Protein AF-A0A0F9XHA4-F1 (afdb_monomer)

Structure (mmCIF, N/CA/C/O backbone):
data_AF-A0A0F9XHA4-F1
#
_entry.id   AF-A0A0F9XHA4-F1
#
loop_
_atom_site.group_PDB
_atom_site.id
_atom_site.type_symbol
_atom_site.label_atom_id
_atom_site.label_alt_id
_atom_site.label_comp_id
_atom_site.label_asym_id
_atom_site.label_entity_id
_atom_site.label_seq_id
_atom_site.pdbx_PDB_ins_code
_atom_site.Cartn_x
_atom_site.Cartn_y
_atom_site.Cartn_z
_atom_site.occupancy
_atom_site.B_iso_or_equiv
_atom_site.auth_seq_id
_atom_site.auth_comp_id
_atom_site.auth_asym_id
_atom_site.auth_atom_id
_atom_site.pdbx_PDB_model_num
ATOM 1 N N . MET A 1 1 ? 30.636 -26.467 8.912 1.00 43.53 1 MET A N 1
ATOM 2 C CA . MET A 1 1 ? 29.166 -26.334 8.930 1.00 43.53 1 MET A CA 1
ATOM 3 C C . MET A 1 1 ? 28.874 -24.905 9.352 1.00 43.53 1 MET A C 1
ATOM 5 O O . MET A 1 1 ? 29.185 -24.572 10.490 1.00 43.53 1 MET A O 1
ATOM 9 N N . SER A 1 2 ? 28.453 -24.036 8.429 1.00 49.38 2 SER A N 1
ATOM 10 C CA . SER A 1 2 ? 28.087 -22.658 8.774 1.00 49.38 2 SER A CA 1
ATOM 11 C C . SER A 1 2 ? 26.858 -22.701 9.675 1.00 49.38 2 SER A C 1
ATOM 13 O O . SER A 1 2 ? 25.923 -23.474 9.463 1.00 49.38 2 SER A O 1
ATOM 15 N N . ASN A 1 3 ? 26.915 -21.943 10.764 1.00 62.09 3 ASN A N 1
ATOM 16 C CA . ASN A 1 3 ? 25.855 -21.916 11.752 1.00 62.09 3 ASN A CA 1
ATOM 17 C C . ASN A 1 3 ? 24.689 -21.163 11.101 1.00 62.09 3 ASN A C 1
ATOM 19 O O . ASN A 1 3 ? 24.839 -19.983 10.807 1.00 62.09 3 ASN A O 1
ATOM 23 N N . LEU A 1 4 ? 23.559 -21.822 10.837 1.00 53.47 4 LEU A N 1
ATOM 24 C CA . LEU A 1 4 ? 22.403 -21.248 10.124 1.00 53.47 4 LEU A CA 1
ATOM 25 C C . LEU A 1 4 ? 21.995 -19.864 10.679 1.00 53.47 4 LEU A C 1
ATOM 27 O O . LEU A 1 4 ? 21.596 -18.965 9.948 1.00 53.47 4 LEU A O 1
ATOM 31 N N . ASN A 1 5 ? 22.187 -19.661 11.986 1.00 51.50 5 ASN A N 1
ATOM 32 C CA . ASN A 1 5 ? 21.973 -18.382 12.662 1.00 51.50 5 ASN A CA 1
ATOM 33 C C . ASN A 1 5 ? 22.919 -17.258 12.202 1.00 51.50 5 ASN A C 1
ATOM 35 O O . ASN A 1 5 ? 22.496 -16.110 12.136 1.00 51.50 5 ASN A O 1
ATOM 39 N N . GLN A 1 6 ? 24.177 -17.556 11.872 1.00 59.12 6 GLN A N 1
ATOM 40 C CA . GLN A 1 6 ? 25.116 -16.579 11.308 1.00 59.12 6 GLN A CA 1
ATOM 41 C C . GLN A 1 6 ? 24.722 -16.182 9.883 1.00 59.12 6 GLN A C 1
ATOM 43 O O . GLN A 1 6 ? 24.799 -15.005 9.551 1.00 59.12 6 GLN A O 1
ATOM 48 N N . GLU A 1 7 ? 24.229 -17.122 9.073 1.00 52.19 7 GLU A N 1
ATOM 49 C CA . GLU A 1 7 ? 23.717 -16.816 7.729 1.00 52.19 7 GLU A CA 1
ATOM 50 C C . GLU A 1 7 ? 22.455 -15.948 7.788 1.00 52.19 7 GLU A C 1
ATOM 52 O O . GLU A 1 7 ? 22.342 -14.983 7.039 1.00 52.19 7 GLU A O 1
ATOM 57 N N . VAL A 1 8 ? 21.544 -16.213 8.732 1.00 59.28 8 VAL A N 1
ATOM 58 C CA . VAL A 1 8 ? 20.351 -15.378 8.958 1.00 59.28 8 VAL A CA 1
ATOM 59 C C . VAL A 1 8 ? 20.725 -13.962 9.409 1.00 59.28 8 VAL A C 1
ATOM 61 O O . VAL A 1 8 ? 20.122 -12.992 8.950 1.00 59.28 8 VAL A O 1
ATOM 64 N N . ILE A 1 9 ? 21.721 -13.821 10.289 1.00 66.62 9 ILE A N 1
ATOM 65 C CA . ILE A 1 9 ? 22.204 -12.514 10.757 1.00 66.62 9 ILE A CA 1
ATOM 66 C C . ILE A 1 9 ? 22.862 -11.734 9.613 1.00 66.62 9 ILE A C 1
ATOM 68 O O . ILE A 1 9 ? 22.574 -10.549 9.442 1.00 66.62 9 ILE A O 1
ATOM 72 N N . GLU A 1 10 ? 23.701 -12.390 8.811 1.00 68.81 10 GLU A N 1
ATOM 73 C CA . GLU A 1 10 ? 24.381 -11.756 7.680 1.00 68.81 10 GLU A CA 1
ATOM 74 C C . GLU A 1 10 ? 23.381 -11.360 6.586 1.00 68.81 10 GLU A C 1
ATOM 76 O O . GLU A 1 10 ? 23.431 -10.244 6.069 1.00 68.81 10 GLU A O 1
ATOM 81 N N . TYR A 1 11 ? 22.400 -12.221 6.306 1.00 49.50 11 TYR A N 1
ATOM 82 C CA . TYR A 1 11 ? 21.323 -11.929 5.365 1.00 49.50 11 TYR A CA 1
ATOM 83 C C . TYR A 1 11 ? 20.469 -10.746 5.827 1.00 49.50 11 TYR A C 1
ATOM 85 O O . TYR A 1 11 ? 20.180 -9.845 5.044 1.00 49.50 11 TYR A O 1
ATOM 93 N N . LYS A 1 12 ? 20.112 -10.694 7.115 1.00 52.16 12 LYS A N 1
ATOM 94 C CA . LYS A 1 12 ? 19.376 -9.565 7.696 1.00 52.16 12 LYS A CA 1
ATOM 95 C C . LYS A 1 12 ? 20.170 -8.262 7.603 1.00 52.16 12 LYS A C 1
ATOM 97 O O . LYS A 1 12 ? 19.611 -7.237 7.240 1.00 52.16 12 LYS A O 1
ATOM 102 N N . LYS A 1 13 ? 21.476 -8.303 7.864 1.00 65.94 13 LYS A N 1
ATOM 103 C CA . LYS A 1 13 ? 22.361 -7.138 7.757 1.00 65.94 13 LYS A CA 1
ATOM 104 C C . LYS A 1 13 ? 22.463 -6.624 6.319 1.00 65.94 13 LYS A C 1
ATOM 106 O O . LYS A 1 13 ? 22.412 -5.416 6.106 1.00 65.94 1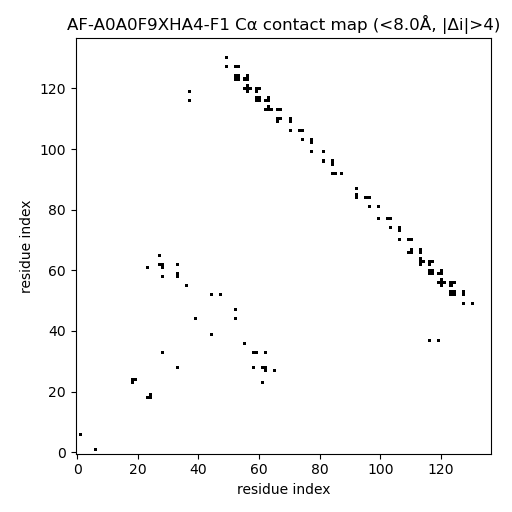3 LYS A O 1
ATOM 111 N N . GLN A 1 14 ? 22.577 -7.521 5.341 1.00 56.72 14 GLN A N 1
ATOM 112 C CA . GLN A 1 14 ? 22.573 -7.154 3.922 1.00 56.72 14 GLN A CA 1
ATOM 113 C C . GLN A 1 14 ? 21.213 -6.604 3.487 1.00 56.72 14 GLN A C 1
ATOM 115 O O . GLN A 1 14 ? 21.161 -5.600 2.783 1.00 56.72 14 GLN A O 1
ATOM 120 N N . LEU A 1 15 ? 20.118 -7.196 3.968 1.00 46.50 15 LEU A N 1
ATOM 121 C CA . LEU A 1 15 ? 18.767 -6.699 3.736 1.00 46.50 15 LEU A CA 1
ATOM 122 C C . LEU A 1 15 ? 18.584 -5.291 4.318 1.00 46.50 15 LEU A C 1
ATOM 124 O O . LEU A 1 15 ? 18.098 -4.418 3.615 1.00 46.50 15 LEU A O 1
ATOM 128 N N . ASP A 1 16 ? 19.027 -5.039 5.550 1.00 51.16 16 ASP A N 1
ATOM 129 C CA . ASP A 1 16 ? 18.951 -3.723 6.197 1.00 51.16 16 ASP A CA 1
ATOM 130 C C . ASP A 1 16 ? 19.823 -2.680 5.470 1.00 51.16 16 ASP A C 1
ATOM 132 O O . ASP A 1 16 ? 19.424 -1.523 5.306 1.00 51.16 16 ASP A O 1
ATOM 136 N N . GLN A 1 17 ? 20.993 -3.084 4.966 1.00 60.56 17 GLN A N 1
ATOM 137 C CA . GLN A 1 17 ? 21.844 -2.238 4.124 1.00 60.56 17 GLN A CA 1
ATOM 138 C C . GLN A 1 17 ? 21.198 -1.936 2.772 1.00 60.56 17 GLN A C 1
ATOM 140 O O . GLN A 1 17 ? 21.263 -0.796 2.319 1.00 60.56 17 GLN A O 1
ATOM 145 N N . TRP A 1 18 ? 20.536 -2.909 2.144 1.00 49.66 18 TRP A N 1
ATOM 146 C CA . TRP A 1 18 ? 19.775 -2.690 0.915 1.00 49.66 18 TRP A CA 1
ATOM 147 C C . TRP A 1 18 ? 18.552 -1.821 1.159 1.00 49.66 18 TRP A C 1
ATOM 149 O O . TRP A 1 18 ? 18.311 -0.904 0.389 1.00 49.66 18 TRP A O 1
ATOM 159 N N . ILE A 1 19 ? 17.829 -2.030 2.255 1.00 46.78 19 ILE A N 1
ATOM 160 C CA . ILE A 1 19 ? 16.724 -1.174 2.689 1.00 46.78 19 ILE A CA 1
ATOM 161 C C . ILE A 1 19 ? 17.221 0.269 2.855 1.00 46.78 19 ILE A C 1
ATOM 163 O O . ILE A 1 19 ? 16.596 1.204 2.365 1.00 46.78 19 ILE A O 1
ATOM 167 N N . THR A 1 20 ? 18.384 0.463 3.471 1.00 49.34 20 THR A N 1
ATOM 168 C CA . THR A 1 20 ? 18.978 1.794 3.651 1.00 49.34 20 THR A CA 1
ATOM 169 C C . THR A 1 20 ? 19.442 2.404 2.320 1.00 49.34 20 THR A C 1
ATOM 171 O O . THR A 1 20 ? 19.156 3.567 2.048 1.00 49.34 20 THR A O 1
ATOM 174 N N . ALA A 1 21 ? 20.103 1.624 1.460 1.00 48.81 21 ALA A N 1
ATOM 175 C CA . ALA A 1 21 ? 20.599 2.068 0.154 1.00 48.81 21 ALA A CA 1
ATOM 176 C C . ALA A 1 21 ? 19.477 2.350 -0.864 1.00 48.81 21 ALA A C 1
ATOM 178 O O . ALA A 1 21 ? 19.626 3.220 -1.716 1.00 48.81 21 ALA A O 1
ATOM 179 N N . LEU A 1 22 ? 18.349 1.643 -0.758 1.00 47.28 22 LEU A N 1
ATOM 180 C CA . LEU A 1 22 ? 17.137 1.833 -1.564 1.00 47.28 22 LEU A CA 1
ATOM 181 C C . LEU A 1 22 ? 16.205 2.921 -0.994 1.00 47.28 22 LEU A C 1
ATOM 183 O O . LEU A 1 22 ? 15.107 3.113 -1.514 1.00 47.28 22 LEU A O 1
ATOM 187 N N . GLY A 1 23 ? 16.590 3.602 0.093 1.00 42.72 23 GLY A N 1
ATOM 188 C CA . GLY A 1 23 ? 15.766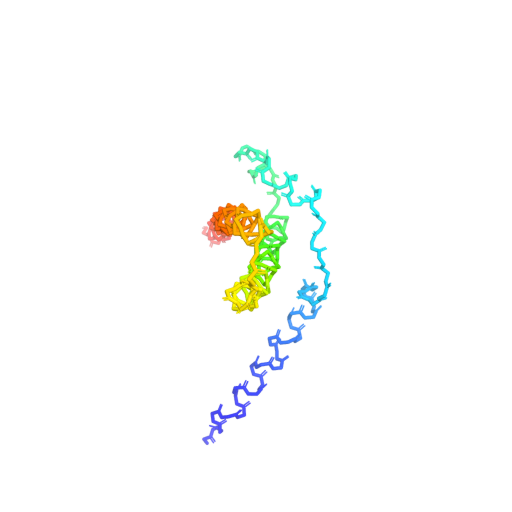 4.638 0.729 1.00 42.72 23 GLY A CA 1
ATOM 189 C C . GLY A 1 23 ? 14.476 4.110 1.375 1.00 42.72 23 GLY A C 1
ATOM 190 O O . GLY A 1 23 ? 13.549 4.875 1.616 1.00 42.72 23 GLY A O 1
ATOM 191 N N . LEU A 1 24 ? 14.403 2.808 1.671 1.00 49.41 24 LEU A N 1
ATOM 192 C CA . LEU A 1 24 ? 13.237 2.124 2.249 1.00 49.41 24 LEU A CA 1
ATOM 193 C C . LEU A 1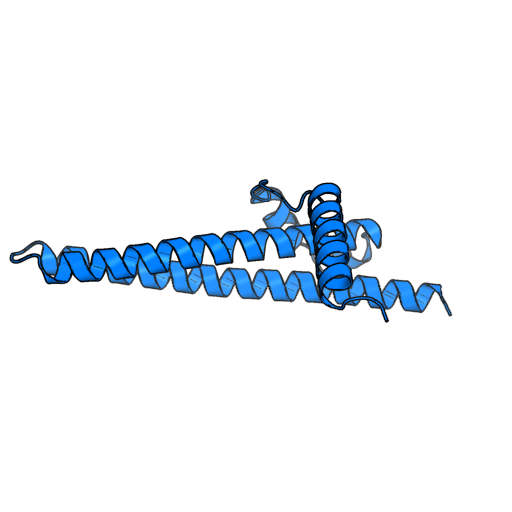 24 ? 13.015 2.426 3.747 1.00 49.41 24 LEU A C 1
ATOM 195 O O . LEU A 1 24 ? 12.083 1.880 4.336 1.00 49.41 24 LEU A O 1
ATOM 199 N N . LEU A 1 25 ? 13.821 3.285 4.384 1.00 47.53 25 LEU A N 1
ATOM 200 C CA . LEU A 1 25 ? 13.652 3.667 5.791 1.00 47.53 25 LEU A CA 1
ATOM 201 C C . LEU A 1 25 ? 13.239 5.141 5.945 1.00 47.53 25 LEU A C 1
ATOM 203 O O . LEU A 1 25 ? 13.969 6.059 5.594 1.00 47.53 25 LEU A O 1
ATOM 207 N N . GLN A 1 26 ? 12.069 5.320 6.569 1.00 50.41 26 GLN A N 1
ATOM 208 C CA . GLN A 1 26 ? 11.481 6.541 7.149 1.00 50.41 26 GLN A CA 1
ATOM 209 C C . GLN A 1 26 ? 10.799 7.573 6.246 1.00 50.41 26 GLN A C 1
ATOM 211 O O . GLN A 1 26 ? 10.052 8.395 6.780 1.00 50.41 26 GLN A O 1
ATOM 216 N N . HIS A 1 27 ? 10.971 7.554 4.926 1.00 54.69 27 HIS A N 1
ATOM 217 C CA . HIS A 1 27 ? 10.296 8.548 4.091 1.00 54.69 27 HIS A CA 1
ATOM 218 C C . HIS A 1 27 ? 8.879 8.091 3.734 1.00 54.69 27 HIS A C 1
ATOM 220 O O . HIS A 1 27 ? 8.696 7.075 3.068 1.00 54.69 27 HIS A O 1
ATOM 226 N N . GLN A 1 28 ? 7.863 8.834 4.186 1.00 62.09 28 GLN A N 1
ATOM 227 C CA . GLN A 1 28 ? 6.530 8.753 3.594 1.00 62.09 28 GLN A CA 1
ATOM 228 C C . GLN A 1 28 ? 6.693 9.075 2.101 1.00 62.09 28 GLN A C 1
ATOM 230 O O . GLN A 1 28 ? 7.113 10.193 1.793 1.00 62.09 28 GLN A O 1
ATOM 235 N N . PRO A 1 29 ? 6.380 8.150 1.176 1.00 64.25 29 PRO A N 1
ATOM 236 C CA . PRO A 1 29 ? 6.462 8.460 -0.244 1.00 64.25 29 PRO A CA 1
ATOM 237 C C . PRO A 1 29 ? 5.523 9.625 -0.550 1.00 64.25 29 PRO A C 1
ATOM 239 O O . PRO A 1 29 ? 4.402 9.673 -0.026 1.00 64.25 29 PRO A O 1
ATOM 242 N N . SER A 1 30 ? 5.976 10.581 -1.361 1.00 74.06 30 SER A N 1
ATOM 243 C CA . SER A 1 30 ? 5.165 11.747 -1.700 1.00 74.06 30 SER A CA 1
ATOM 244 C C . SER A 1 30 ? 3.873 11.293 -2.377 1.00 74.06 30 SER A C 1
ATOM 246 O O . SER A 1 30 ? 3.898 10.623 -3.411 1.00 74.06 30 SER A O 1
ATOM 248 N N . ASN A 1 31 ? 2.722 11.685 -1.818 1.00 72.75 31 ASN A N 1
ATOM 249 C CA . ASN A 1 31 ? 1.412 11.348 -2.389 1.00 72.75 31 ASN A CA 1
ATOM 250 C C . ASN A 1 31 ? 1.311 11.783 -3.864 1.00 72.75 31 ASN A C 1
ATOM 252 O O . ASN A 1 31 ? 0.701 11.089 -4.673 1.00 72.75 31 ASN A O 1
ATOM 256 N N . ILE A 1 32 ? 1.940 12.909 -4.219 1.00 80.19 32 ILE A N 1
ATOM 257 C CA . ILE A 1 32 ? 1.924 13.473 -5.577 1.00 80.19 32 ILE A CA 1
ATOM 258 C C . ILE A 1 32 ? 2.666 12.559 -6.560 1.00 80.19 32 ILE A C 1
ATOM 260 O O . ILE A 1 32 ? 2.204 12.343 -7.683 1.00 80.19 32 ILE A O 1
ATOM 264 N N . GLU A 1 33 ? 3.801 12.000 -6.147 1.00 80.38 33 GLU A N 1
ATOM 265 C CA . GLU A 1 33 ? 4.610 11.112 -6.986 1.00 80.38 33 GLU A CA 1
ATOM 266 C C . GLU A 1 33 ? 3.882 9.786 -7.223 1.00 80.38 33 GLU A C 1
ATOM 268 O O . GLU A 1 33 ? 3.745 9.345 -8.365 1.00 80.38 33 GLU A O 1
ATOM 273 N N . VAL A 1 34 ? 3.293 9.214 -6.170 1.00 83.62 34 VAL A N 1
ATOM 274 C CA . VAL A 1 34 ? 2.500 7.980 -6.265 1.00 83.62 34 VAL A CA 1
ATOM 275 C C . VAL A 1 34 ? 1.269 8.168 -7.152 1.00 83.62 34 VAL A C 1
ATOM 277 O O . VAL A 1 34 ? 0.994 7.335 -8.018 1.00 83.62 34 VAL A O 1
ATOM 280 N N . GLU A 1 35 ? 0.544 9.278 -7.000 1.00 82.25 35 GLU A N 1
ATOM 281 C CA . GLU A 1 35 ? -0.582 9.599 -7.878 1.00 82.25 35 GLU A CA 1
ATOM 282 C C . GLU A 1 35 ? -0.162 9.742 -9.339 1.00 82.25 35 GLU A C 1
ATOM 284 O O . GLU A 1 35 ? -0.894 9.316 -10.235 1.00 82.25 35 GLU A O 1
ATOM 289 N N . THR A 1 36 ? 1.006 10.335 -9.583 1.00 87.56 36 THR A N 1
ATOM 290 C CA . THR A 1 36 ? 1.550 10.490 -10.933 1.00 87.56 36 THR A CA 1
ATOM 291 C C . THR A 1 36 ? 1.799 9.125 -11.563 1.00 87.56 36 THR A C 1
ATOM 293 O O . THR A 1 36 ? 1.394 8.911 -12.704 1.00 87.56 36 THR A O 1
ATOM 296 N N . ILE A 1 37 ? 2.380 8.183 -10.813 1.00 85.69 37 ILE A N 1
ATOM 297 C CA . ILE A 1 37 ? 2.643 6.817 -11.284 1.00 85.69 37 ILE A CA 1
ATOM 298 C C . ILE A 1 37 ? 1.334 6.063 -11.563 1.00 85.69 37 ILE A C 1
ATOM 300 O O . ILE A 1 37 ? 1.188 5.445 -12.616 1.00 85.69 37 ILE A O 1
ATOM 304 N N . ILE A 1 38 ? 0.352 6.140 -10.659 1.00 85.56 38 ILE A N 1
ATOM 305 C CA . ILE A 1 38 ? -0.942 5.445 -10.806 1.00 85.56 38 ILE A CA 1
ATOM 306 C C . ILE A 1 38 ? -1.724 5.944 -12.031 1.00 85.56 38 ILE A C 1
ATOM 308 O O . ILE A 1 38 ? -2.478 5.179 -12.634 1.00 85.56 38 ILE A O 1
ATOM 312 N N . LYS A 1 39 ? -1.553 7.216 -12.411 1.00 88.88 39 LYS A N 1
ATOM 313 C CA . LYS A 1 39 ? -2.220 7.829 -13.572 1.00 88.88 39 LYS A CA 1
ATOM 314 C C . LYS A 1 39 ? -1.536 7.515 -14.907 1.00 88.88 39 LYS A C 1
ATOM 316 O O . LYS A 1 39 ? -2.045 7.931 -15.949 1.00 88.88 39 LYS A O 1
ATOM 321 N N . LEU A 1 40 ? -0.405 6.806 -14.916 1.00 88.44 40 LEU A N 1
ATOM 322 C CA . LEU A 1 40 ? 0.283 6.472 -16.161 1.00 88.44 40 LEU A CA 1
ATOM 323 C C . LEU A 1 40 ? -0.542 5.513 -17.011 1.00 88.44 40 LEU A C 1
ATOM 325 O O . LEU A 1 40 ? -1.022 4.478 -16.548 1.00 88.44 40 LEU A O 1
ATOM 329 N N . THR A 1 41 ? -0.645 5.833 -18.299 1.00 87.38 41 THR A N 1
ATOM 330 C CA . THR A 1 41 ? -1.216 4.914 -19.279 1.00 87.38 41 THR A CA 1
ATOM 331 C C . THR A 1 41 ? -0.217 3.819 -19.636 1.00 87.38 41 THR A C 1
ATOM 333 O O . THR A 1 41 ? 0.990 3.919 -19.392 1.00 87.38 41 THR A O 1
ATOM 336 N N . ARG A 1 42 ? -0.714 2.762 -20.281 1.00 83.69 42 ARG A N 1
ATOM 337 C CA . ARG A 1 42 ? 0.133 1.673 -20.770 1.00 83.69 42 ARG A CA 1
ATOM 338 C C . ARG A 1 42 ? 1.171 2.164 -21.781 1.00 83.69 42 ARG A C 1
ATOM 340 O O . ARG A 1 42 ? 2.293 1.664 -21.762 1.00 83.69 42 ARG A O 1
ATOM 347 N N . GLU A 1 43 ? 0.826 3.121 -22.644 1.00 85.81 43 GLU A N 1
ATOM 348 C CA . GLU A 1 43 ? 1.774 3.720 -23.593 1.00 85.81 43 GLU A CA 1
ATOM 349 C C . GLU A 1 43 ? 2.891 4.455 -22.849 1.00 85.81 43 GLU A C 1
ATOM 351 O O . GLU A 1 43 ? 4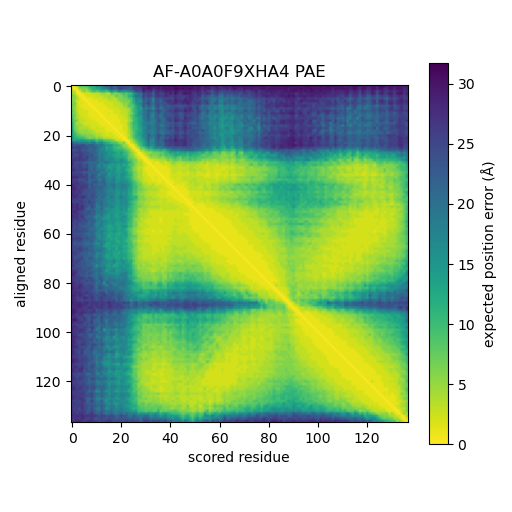.067 4.212 -23.110 1.00 85.81 43 GLU A O 1
ATOM 356 N N . LYS A 1 44 ? 2.540 5.262 -21.840 1.00 87.44 44 LYS A N 1
ATOM 357 C CA . LYS A 1 44 ? 3.524 5.997 -21.036 1.00 87.44 44 LYS A CA 1
ATOM 358 C C . LYS A 1 44 ? 4.449 5.077 -20.244 1.00 87.44 44 LYS A C 1
ATOM 360 O O . LYS A 1 44 ? 5.645 5.340 -20.161 1.00 87.44 44 LYS A O 1
ATOM 365 N N . LEU A 1 45 ? 3.934 3.964 -19.722 1.00 85.44 45 LEU A N 1
ATOM 366 C CA . LEU A 1 45 ? 4.762 2.932 -19.089 1.00 85.44 45 LEU A CA 1
ATOM 367 C C . LEU A 1 45 ? 5.715 2.258 -20.089 1.00 85.44 45 LEU A C 1
ATOM 369 O O . LEU A 1 45 ? 6.810 1.846 -19.715 1.00 85.44 45 LEU A O 1
ATOM 373 N N . ARG A 1 46 ? 5.336 2.149 -21.369 1.00 83.12 46 ARG A N 1
ATOM 374 C CA . ARG A 1 46 ? 6.224 1.602 -22.404 1.00 83.12 46 ARG A CA 1
ATOM 375 C C . ARG A 1 46 ? 7.372 2.548 -22.757 1.00 83.12 46 ARG A C 1
ATOM 377 O O . ARG A 1 46 ? 8.468 2.064 -23.015 1.00 83.12 46 ARG A O 1
ATOM 384 N N . GLU A 1 47 ? 7.144 3.855 -22.718 1.00 88.19 47 GLU A N 1
ATOM 385 C CA . GLU A 1 47 ? 8.165 4.876 -22.997 1.00 88.19 47 GLU A CA 1
ATOM 386 C C . GLU A 1 47 ? 9.243 4.980 -21.900 1.00 88.19 47 GLU A C 1
ATOM 388 O O . GLU A 1 47 ? 10.353 5.433 -22.171 1.00 88.19 47 GLU A O 1
ATOM 393 N N . ARG A 1 48 ? 8.947 4.550 -20.667 1.00 87.25 48 ARG A N 1
ATOM 394 C CA . ARG A 1 48 ? 9.892 4.599 -19.538 1.00 87.25 48 ARG A CA 1
ATOM 395 C C . ARG A 1 48 ? 11.020 3.583 -19.668 1.00 87.25 48 ARG A C 1
ATOM 397 O O . ARG A 1 48 ? 10.820 2.484 -20.186 1.00 87.25 48 ARG A O 1
ATOM 404 N N . SER A 1 49 ? 12.201 3.922 -19.157 1.00 85.88 49 SER A N 1
ATOM 405 C CA . SER A 1 49 ? 13.342 3.002 -19.079 1.00 85.88 49 SER A CA 1
ATOM 406 C C . SER A 1 49 ? 13.124 1.911 -18.020 1.00 85.88 49 SER A C 1
ATOM 408 O O . SER A 1 49 ? 12.304 2.057 -17.114 1.00 85.88 49 SER A O 1
ATOM 410 N N . SER A 1 50 ? 13.867 0.801 -18.103 1.00 78.81 50 SER A N 1
ATOM 411 C CA . SER A 1 50 ? 13.778 -0.280 -17.104 1.00 78.81 50 SER A CA 1
ATOM 412 C C . SER A 1 50 ? 14.149 0.191 -15.692 1.00 78.81 50 SER A C 1
ATOM 414 O O . SER A 1 50 ? 13.560 -0.280 -14.719 1.00 78.81 50 SER A O 1
ATOM 416 N N . THR A 1 51 ? 15.080 1.144 -15.582 1.00 80.69 51 THR A N 1
ATOM 417 C CA . THR A 1 51 ? 15.455 1.772 -14.307 1.00 80.69 51 THR A CA 1
ATOM 418 C C . THR A 1 51 ? 14.288 2.572 -13.739 1.00 80.69 51 THR A C 1
ATOM 420 O O . THR A 1 51 ? 13.888 2.320 -12.609 1.00 80.69 51 THR A O 1
ATOM 423 N N . GLN A 1 52 ? 13.663 3.430 -14.554 1.00 83.06 52 GLN A N 1
ATOM 424 C CA . GLN A 1 52 ? 12.505 4.231 -14.135 1.00 83.06 52 GLN A CA 1
ATOM 425 C C . GLN A 1 52 ? 11.336 3.350 -13.686 1.00 83.06 52 GLN A C 1
ATOM 427 O O . G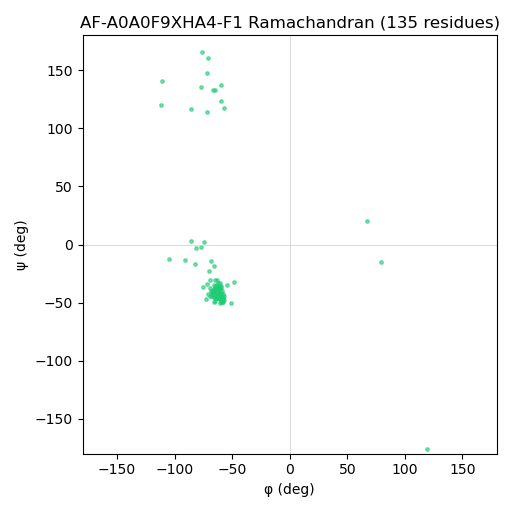LN A 1 52 ? 10.757 3.572 -12.632 1.00 83.06 52 GLN A O 1
ATOM 432 N N . LEU A 1 53 ? 11.028 2.293 -14.444 1.00 81.38 53 LEU A N 1
ATOM 433 C CA . LEU A 1 53 ? 9.987 1.335 -14.064 1.00 81.38 53 LEU A CA 1
ATOM 434 C C . LEU A 1 53 ? 10.312 0.612 -12.744 1.00 81.38 53 LEU A C 1
ATOM 436 O O . LEU A 1 53 ? 9.409 0.279 -11.980 1.00 81.38 53 LEU A O 1
ATOM 440 N N . SER A 1 54 ? 11.591 0.360 -12.459 1.00 77.31 54 SER A N 1
ATOM 441 C CA . SER A 1 54 ? 12.006 -0.250 -11.190 1.00 77.31 54 SER A CA 1
ATOM 442 C C . SER A 1 54 ? 11.844 0.721 -10.020 1.00 77.31 54 SER A C 1
ATOM 444 O O . SER A 1 54 ? 11.322 0.327 -8.979 1.00 77.31 54 SER A O 1
ATOM 446 N N . GLU A 1 55 ? 12.228 1.985 -10.201 1.00 82.88 55 GLU A N 1
ATOM 447 C CA . GLU A 1 55 ? 12.025 3.058 -9.219 1.00 82.88 55 GLU A CA 1
ATOM 448 C C . GLU A 1 55 ? 10.533 3.259 -8.917 1.00 82.88 55 GLU A C 1
ATOM 450 O O . GLU A 1 55 ? 10.138 3.280 -7.750 1.00 82.88 55 GLU A O 1
ATOM 455 N N . ASP A 1 56 ? 9.685 3.288 -9.951 1.00 83.94 56 ASP A N 1
ATOM 456 C CA . ASP A 1 56 ? 8.229 3.372 -9.802 1.00 83.94 56 ASP A CA 1
ATOM 457 C C . ASP A 1 56 ? 7.672 2.205 -8.976 1.00 83.94 56 ASP A C 1
ATOM 459 O O . ASP A 1 56 ? 6.860 2.394 -8.069 1.00 83.94 56 ASP A O 1
ATOM 463 N N . ALA A 1 57 ? 8.104 0.977 -9.282 1.00 80.81 57 ALA A N 1
ATOM 464 C CA . ALA A 1 57 ? 7.646 -0.218 -8.581 1.00 80.81 57 ALA A CA 1
ATOM 465 C C . ALA A 1 57 ? 8.064 -0.210 -7.102 1.00 80.81 57 ALA A C 1
ATOM 467 O O . ALA A 1 57 ? 7.260 -0.575 -6.241 1.00 80.81 57 ALA A O 1
ATOM 468 N N . ILE A 1 58 ? 9.291 0.231 -6.804 1.00 83.62 58 ILE A N 1
ATOM 469 C CA . ILE A 1 58 ? 9.790 0.389 -5.431 1.00 83.62 58 ILE A CA 1
ATOM 470 C C . ILE A 1 58 ? 8.958 1.433 -4.683 1.00 83.62 58 ILE A C 1
ATOM 472 O O . ILE A 1 58 ? 8.513 1.166 -3.567 1.00 83.62 58 ILE A O 1
ATOM 476 N N . MET A 1 59 ? 8.684 2.579 -5.309 1.00 84.00 59 MET A N 1
ATOM 477 C CA . MET A 1 59 ? 7.902 3.656 -4.703 1.00 84.00 59 MET A CA 1
ATOM 478 C C . MET A 1 59 ? 6.463 3.221 -4.393 1.00 84.00 59 MET A C 1
ATOM 480 O O . MET A 1 59 ? 5.954 3.472 -3.298 1.00 84.00 59 MET A O 1
ATOM 484 N N . LEU A 1 60 ? 5.809 2.506 -5.316 1.00 82.81 60 LEU A N 1
ATOM 485 C CA . LEU A 1 60 ? 4.472 1.952 -5.079 1.00 82.81 60 LEU A CA 1
ATOM 486 C C . LEU A 1 60 ? 4.476 0.915 -3.947 1.00 82.81 60 LEU A C 1
ATOM 488 O O . LEU A 1 60 ? 3.563 0.915 -3.121 1.00 82.81 60 LEU A O 1
ATOM 492 N N . ALA A 1 61 ? 5.499 0.058 -3.873 1.00 83.12 61 ALA A N 1
ATOM 493 C CA . ALA A 1 61 ? 5.633 -0.933 -2.806 1.00 83.12 61 ALA A CA 1
ATOM 494 C C . ALA A 1 61 ? 5.851 -0.276 -1.431 1.00 83.12 61 ALA A C 1
ATOM 496 O O . ALA A 1 61 ? 5.201 -0.652 -0.455 1.00 83.12 61 ALA A O 1
ATOM 497 N N . GLN A 1 62 ? 6.706 0.747 -1.364 1.00 83.44 62 GLN A N 1
ATOM 498 C CA . GLN A 1 62 ? 6.914 1.568 -0.168 1.00 83.44 62 GLN A CA 1
ATOM 499 C C . GLN A 1 62 ? 5.619 2.216 0.308 1.00 83.44 62 GLN A C 1
ATOM 501 O O . GLN A 1 62 ? 5.286 2.172 1.494 1.00 83.44 62 GLN A O 1
ATOM 506 N N . TYR A 1 63 ? 4.866 2.798 -0.623 1.00 83.38 63 TYR A N 1
ATOM 507 C CA . TYR A 1 63 ? 3.630 3.488 -0.293 1.00 83.38 63 TYR A CA 1
ATOM 508 C C . TYR A 1 63 ? 2.543 2.526 0.176 1.00 83.38 63 TYR A C 1
ATOM 510 O O . TYR A 1 63 ? 1.840 2.806 1.148 1.00 83.38 63 TYR A O 1
ATOM 518 N N . ALA A 1 64 ? 2.438 1.360 -0.463 1.00 83.00 64 ALA A N 1
ATOM 519 C CA . ALA A 1 64 ? 1.535 0.314 -0.018 1.00 83.00 64 ALA A CA 1
ATOM 520 C C . ALA A 1 64 ? 1.861 -0.148 1.411 1.00 83.00 64 ALA A C 1
ATOM 522 O O . ALA A 1 64 ? 0.966 -0.189 2.258 1.00 83.00 64 ALA A O 1
ATOM 523 N N . LEU A 1 65 ? 3.141 -0.401 1.707 1.00 85.56 65 LEU A N 1
ATOM 524 C CA . LEU A 1 65 ? 3.591 -0.790 3.044 1.00 85.56 65 LEU A CA 1
ATOM 525 C C . LEU A 1 65 ? 3.267 0.288 4.091 1.00 85.56 65 LEU A C 1
ATOM 527 O O . LEU A 1 65 ? 2.745 -0.024 5.163 1.00 85.56 65 LEU A O 1
ATOM 531 N N . PHE A 1 66 ? 3.509 1.561 3.763 1.00 83.38 66 PHE A N 1
ATOM 532 C CA . PHE A 1 66 ? 3.162 2.693 4.622 1.00 83.38 66 PHE A CA 1
ATOM 533 C C . PHE A 1 66 ? 1.657 2.743 4.925 1.00 83.38 66 PHE A C 1
ATOM 535 O O . PHE A 1 66 ? 1.256 2.818 6.091 1.00 83.38 66 PHE A O 1
ATOM 542 N N . LEU A 1 67 ? 0.807 2.653 3.896 1.00 79.88 67 LEU A N 1
ATOM 543 C CA . LEU A 1 67 ? -0.645 2.647 4.079 1.00 79.88 67 LEU A CA 1
ATOM 544 C C . LEU A 1 67 ? -1.113 1.440 4.896 1.00 79.88 67 LEU A C 1
ATOM 546 O O . LEU A 1 67 ? -2.005 1.581 5.735 1.00 79.88 67 LEU A O 1
ATOM 550 N N . GLN A 1 68 ? -0.510 0.266 4.698 1.00 83.56 68 GLN A N 1
ATOM 551 C CA . GLN A 1 68 ? -0.822 -0.932 5.470 1.00 83.56 68 GLN A CA 1
ATOM 552 C C . GLN A 1 68 ? -0.468 -0.750 6.952 1.00 83.56 68 GLN A C 1
ATOM 554 O O . GLN A 1 68 ? -1.286 -1.067 7.820 1.00 83.56 68 GLN A O 1
ATOM 559 N N . GLN A 1 69 ? 0.704 -0.185 7.253 1.00 82.94 69 GLN A N 1
ATOM 560 C CA . GLN A 1 69 ? 1.103 0.132 8.623 1.00 82.94 69 GLN A CA 1
ATOM 561 C C . GLN A 1 69 ? 0.112 1.105 9.276 1.00 82.94 69 GLN A C 1
ATOM 563 O O . GLN A 1 69 ? -0.399 0.821 10.360 1.00 82.94 69 GLN A O 1
ATOM 568 N N . LYS A 1 70 ? -0.234 2.207 8.597 1.00 76.75 70 LYS A N 1
ATOM 569 C CA . LYS A 1 70 ? -1.206 3.185 9.115 1.00 76.75 70 LYS A CA 1
ATOM 570 C C . LYS A 1 70 ? -2.598 2.598 9.297 1.00 76.75 70 LYS A C 1
ATOM 572 O O . LYS A 1 70 ? -3.236 2.836 10.318 1.00 76.75 70 LYS A O 1
ATOM 577 N N . THR A 1 71 ? -3.034 1.748 8.376 1.00 76.00 71 THR A N 1
ATOM 578 C CA . THR A 1 71 ? -4.287 0.993 8.502 1.00 76.00 71 THR A CA 1
ATOM 579 C C . THR A 1 71 ? -4.275 0.125 9.763 1.00 76.00 71 THR A C 1
ATOM 581 O O . THR A 1 71 ? -5.252 0.117 10.511 1.00 76.00 71 THR A O 1
ATOM 584 N N . ASN A 1 72 ? -3.175 -0.578 10.042 1.00 77.12 72 ASN A N 1
ATOM 585 C CA . ASN A 1 72 ? -3.050 -1.431 11.226 1.00 77.12 72 ASN A CA 1
ATOM 586 C C . ASN A 1 72 ? -3.038 -0.622 12.534 1.00 77.12 72 ASN A C 1
ATOM 588 O O . ASN A 1 72 ? -3.707 -1.009 13.498 1.00 77.12 72 ASN A O 1
ATOM 592 N N . GLU A 1 73 ? -2.336 0.515 12.559 1.00 73.44 73 GLU A N 1
ATOM 593 C CA . GLU A 1 73 ? -2.348 1.461 13.685 1.00 73.44 73 GLU A CA 1
ATOM 594 C C . GLU A 1 73 ? -3.780 1.957 13.957 1.00 73.44 73 GLU A C 1
ATOM 596 O O . GLU A 1 73 ? -4.274 1.854 15.083 1.00 73.44 73 GLU A O 1
ATOM 601 N N . CYS A 1 74 ? -4.502 2.394 12.918 1.00 73.31 74 CYS A N 1
ATOM 602 C CA . CYS A 1 74 ? -5.880 2.867 13.044 1.00 73.31 74 CYS A CA 1
ATOM 603 C C . CYS A 1 74 ? -6.855 1.765 13.485 1.00 73.31 74 CYS A C 1
ATOM 605 O O . CYS A 1 74 ? -7.698 2.015 14.344 1.00 73.31 74 CYS A O 1
ATOM 607 N N . LYS A 1 75 ? -6.739 0.536 12.960 1.00 77.31 75 LYS A N 1
ATOM 608 C CA . LYS A 1 75 ? -7.563 -0.606 13.407 1.00 77.31 75 LYS A CA 1
ATOM 609 C C . LYS A 1 75 ? -7.348 -0.911 14.885 1.00 77.31 75 LYS A C 1
ATOM 611 O O . LYS A 1 75 ? -8.308 -1.155 15.613 1.00 77.31 75 LYS A O 1
ATOM 616 N N . THR A 1 76 ? -6.094 -0.882 15.331 1.00 75.62 76 THR A N 1
ATOM 617 C CA . THR A 1 76 ? -5.741 -1.104 16.738 1.00 75.62 76 THR A CA 1
ATOM 618 C C . THR A 1 76 ? -6.344 -0.017 17.623 1.00 75.62 76 THR A C 1
ATOM 620 O O . THR A 1 76 ? -6.975 -0.333 18.634 1.00 75.62 76 THR A O 1
ATOM 623 N N . PHE A 1 77 ? -6.226 1.247 17.206 1.00 72.00 77 PHE A N 1
ATOM 624 C CA . PHE A 1 77 ? -6.834 2.373 17.905 1.00 72.00 77 PHE A CA 1
ATOM 625 C C . PHE A 1 77 ? -8.359 2.246 17.982 1.00 72.00 77 PHE A C 1
ATOM 627 O O . PHE A 1 77 ? -8.906 2.305 19.077 1.00 72.00 77 PHE A O 1
ATOM 634 N N . LEU A 1 78 ? -9.051 1.987 16.867 1.00 73.19 78 LEU A N 1
ATOM 635 C CA . LEU A 1 78 ? -10.512 1.850 16.860 1.00 73.19 78 LEU A CA 1
ATOM 636 C C . LEU A 1 78 ? -10.999 0.685 17.722 1.00 73.19 78 LEU A C 1
ATOM 638 O O . LEU A 1 78 ? -11.994 0.827 18.430 1.00 73.19 78 LEU A O 1
ATOM 642 N N . LYS A 1 79 ? -10.277 -0.441 17.727 1.00 77.00 79 LYS A N 1
ATOM 643 C CA . LYS A 1 79 ? -10.581 -1.572 18.611 1.00 77.00 79 LYS A CA 1
ATOM 644 C C . LYS A 1 79 ? -10.502 -1.163 20.084 1.00 77.00 79 LYS A C 1
ATOM 646 O O . LYS A 1 79 ? -11.393 -1.506 20.860 1.00 77.00 79 LYS A O 1
ATOM 651 N N . TRP A 1 80 ? -9.464 -0.422 20.465 1.00 77.62 80 TRP A N 1
ATOM 652 C CA . TRP A 1 80 ? -9.327 0.128 21.815 1.00 77.62 80 TRP A CA 1
ATOM 653 C C . TRP A 1 80 ? -10.427 1.157 22.127 1.00 77.62 80 TRP A C 1
ATOM 655 O O . TRP A 1 80 ? -11.078 1.064 23.168 1.00 77.62 80 TRP A O 1
ATOM 665 N N . SER A 1 81 ? -10.717 2.080 21.206 1.00 65.69 81 SER A N 1
ATOM 666 C CA . SER A 1 81 ? -11.776 3.081 21.370 1.00 65.69 81 SER A CA 1
ATOM 667 C C . SER A 1 81 ? -13.148 2.433 21.545 1.00 65.69 81 SER A C 1
ATOM 669 O O . SER A 1 81 ? -13.891 2.829 22.435 1.00 65.69 81 SER A O 1
ATOM 671 N N . GLY A 1 82 ? -13.474 1.391 20.776 1.00 70.38 82 GLY A N 1
ATOM 672 C CA . GLY A 1 82 ? -14.728 0.647 20.919 1.00 70.38 82 GLY A CA 1
ATOM 673 C C . GLY A 1 82 ? -14.877 -0.017 22.293 1.00 70.38 82 GLY A C 1
ATOM 674 O O . GLY A 1 82 ? -15.969 -0.034 22.862 1.00 70.38 82 GLY A O 1
ATOM 675 N N . GLN A 1 83 ? -13.782 -0.506 22.885 1.00 73.88 83 GLN A N 1
ATOM 676 C CA . GLN A 1 83 ? -13.794 -1.034 24.256 1.00 73.88 83 GLN A CA 1
ATOM 677 C C . GLN A 1 83 ? -14.088 0.054 25.296 1.00 73.88 83 GLN A C 1
ATOM 679 O O . GLN A 1 83 ? -14.764 -0.227 26.284 1.00 73.88 83 GLN A O 1
ATOM 684 N N . ILE A 1 84 ? -13.613 1.282 25.073 1.00 71.19 84 ILE A N 1
ATOM 685 C CA . ILE A 1 84 ? -13.906 2.433 25.938 1.00 71.19 84 ILE A CA 1
ATOM 686 C C . ILE A 1 84 ? -15.347 2.902 25.751 1.00 71.19 84 ILE A C 1
ATOM 688 O O . ILE A 1 84 ? -16.060 3.061 26.737 1.00 71.19 84 ILE A O 1
ATOM 692 N N . VAL A 1 85 ? -15.811 3.057 24.508 1.00 68.25 85 VAL A N 1
ATOM 693 C CA . VAL A 1 85 ? -17.179 3.506 24.196 1.00 68.25 85 VAL A CA 1
ATOM 694 C C . VAL A 1 85 ? -18.227 2.550 24.767 1.00 68.25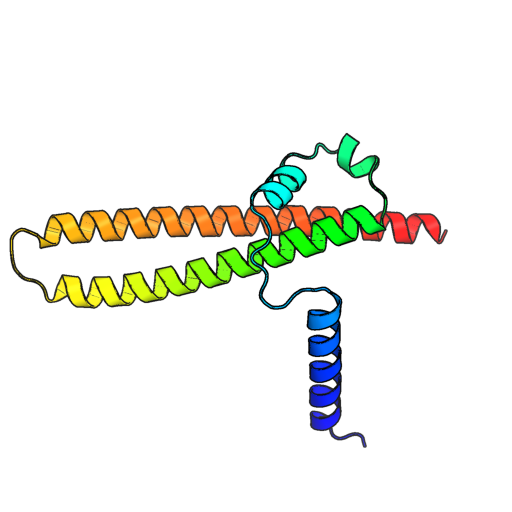 85 VAL A C 1
ATOM 696 O O . VAL A 1 85 ? -19.251 2.994 25.275 1.00 68.25 85 VAL A O 1
ATOM 699 N N . ASN A 1 86 ? -17.958 1.243 24.780 1.00 68.25 86 ASN A N 1
ATOM 700 C CA . ASN A 1 86 ? -18.850 0.263 25.405 1.00 68.25 86 ASN A CA 1
ATOM 701 C C . ASN A 1 86 ? -18.982 0.405 26.929 1.00 68.25 86 ASN A C 1
ATOM 703 O O . ASN A 1 86 ? -19.945 -0.114 27.493 1.00 68.25 86 ASN A O 1
ATOM 707 N N . ARG A 1 87 ? -18.044 1.099 27.583 1.00 70.62 87 ARG A N 1
ATOM 708 C CA . ARG A 1 87 ? -18.095 1.427 29.016 1.00 70.62 87 ARG A CA 1
ATOM 709 C C . ARG A 1 87 ? -18.778 2.769 29.289 1.00 70.62 87 ARG A C 1
ATOM 711 O O . ARG A 1 87 ? -19.103 3.041 30.440 1.00 70.62 87 ARG A O 1
ATOM 718 N N . LEU A 1 88 ? -18.993 3.596 28.263 1.00 68.06 88 LEU A N 1
ATOM 719 C CA . LEU A 1 88 ? -19.720 4.857 28.391 1.00 68.06 88 LEU A CA 1
ATOM 720 C C . LEU A 1 88 ? -21.230 4.585 28.474 1.00 68.06 88 LEU A C 1
ATOM 722 O O . LEU A 1 88 ? -21.785 3.790 27.710 1.00 68.06 88 LEU A O 1
ATOM 726 N N . LEU A 1 89 ? -21.897 5.264 29.406 1.00 62.59 89 LEU A N 1
ATOM 727 C CA . LEU A 1 89 ? -23.351 5.276 29.567 1.00 62.59 89 LEU A CA 1
ATOM 728 C C . LEU A 1 89 ? -23.870 6.675 29.199 1.00 62.59 89 LEU A C 1
ATOM 730 O O . LEU A 1 89 ? -23.224 7.663 29.538 1.00 62.59 89 LEU A O 1
ATOM 734 N N . GLY A 1 90 ? -25.020 6.757 28.520 1.00 69.25 90 GLY A N 1
ATOM 735 C CA . GLY A 1 90 ? -25.684 8.024 28.175 1.00 69.25 90 GLY A CA 1
ATOM 736 C C . GLY A 1 90 ? -25.863 8.287 26.673 1.00 69.25 90 GLY A C 1
ATOM 737 O O . GLY A 1 90 ? -25.531 7.452 25.826 1.00 69.25 90 GLY A O 1
ATOM 738 N N . ASP A 1 91 ? -26.394 9.472 26.362 1.00 71.81 91 ASP A N 1
ATOM 739 C CA . ASP A 1 91 ? -26.889 9.884 25.035 1.00 71.81 91 ASP A CA 1
ATOM 740 C C . ASP A 1 91 ? -25.803 10.056 23.957 1.00 71.81 91 ASP A C 1
ATOM 742 O O . ASP A 1 91 ? -26.105 10.094 22.762 1.00 71.81 91 ASP A O 1
ATOM 746 N N . ASP A 1 92 ? -24.526 10.110 24.343 1.00 71.00 92 ASP A N 1
ATOM 747 C CA . ASP A 1 92 ? -23.404 10.238 23.403 1.00 71.00 92 ASP A CA 1
ATOM 748 C C . ASP A 1 92 ? -22.973 8.898 22.786 1.00 71.00 92 ASP A C 1
ATOM 750 O O . ASP A 1 92 ? -22.318 8.864 21.739 1.00 71.00 92 ASP A O 1
ATOM 754 N N . ARG A 1 93 ? -23.380 7.769 23.383 1.00 73.81 93 ARG A N 1
ATOM 755 C CA . ARG A 1 93 ? -22.989 6.425 22.930 1.00 73.81 93 ARG A CA 1
ATOM 756 C C . ARG A 1 93 ? -23.419 6.115 21.484 1.00 73.81 93 ARG A C 1
ATOM 758 O O . ARG A 1 93 ? -22.585 5.605 20.733 1.00 73.81 93 ARG A O 1
ATOM 765 N N . PRO A 1 94 ? -24.653 6.423 21.031 1.00 78.44 94 PRO A N 1
ATOM 766 C CA . PRO A 1 94 ? -25.056 6.200 19.640 1.00 78.44 94 PRO A CA 1
ATOM 767 C C . PRO A 1 94 ? -24.237 7.018 18.632 1.00 78.44 94 PRO A C 1
ATOM 769 O O . PRO A 1 94 ? -23.855 6.490 17.587 1.00 78.44 94 PRO A O 1
ATOM 772 N N . LYS A 1 95 ? -23.919 8.280 18.955 1.00 73.94 95 LYS A N 1
ATOM 773 C CA . LYS A 1 95 ? -23.110 9.158 18.091 1.00 73.94 95 LYS A CA 1
ATOM 774 C C . LYS A 1 95 ? -21.677 8.642 17.963 1.00 73.94 95 LYS A C 1
ATOM 776 O O . LYS A 1 95 ? -21.161 8.540 16.852 1.00 73.94 95 LYS A O 1
ATOM 781 N N . LEU A 1 96 ? -21.065 8.244 19.080 1.00 69.50 96 LEU A N 1
ATOM 782 C CA . LEU A 1 96 ? -19.722 7.659 19.093 1.00 69.50 96 LEU A CA 1
ATOM 783 C C . LEU A 1 96 ? -19.667 6.347 18.302 1.00 69.50 96 LEU A C 1
ATOM 785 O O . LEU A 1 96 ? -18.770 6.174 17.481 1.00 69.50 96 LEU A O 1
ATOM 789 N N . ASN A 1 97 ? -20.666 5.472 18.454 1.00 73.00 97 ASN A N 1
ATOM 790 C CA . ASN A 1 97 ? -20.771 4.245 17.657 1.00 73.00 97 ASN A CA 1
ATOM 791 C C . ASN A 1 97 ? -20.863 4.532 16.150 1.00 73.00 97 ASN A C 1
ATOM 793 O O . ASN A 1 97 ? -20.226 3.850 15.346 1.00 73.00 97 ASN A O 1
ATOM 797 N N . GLN A 1 98 ? -21.638 5.546 15.752 1.00 76.06 98 GLN A N 1
ATOM 798 C CA . GLN A 1 98 ? -21.743 5.948 14.350 1.00 76.06 98 GLN A CA 1
ATOM 799 C C . GLN A 1 98 ? -20.398 6.444 13.802 1.00 76.06 98 GLN A C 1
ATOM 801 O O . GLN A 1 98 ? -20.017 6.068 12.693 1.00 76.06 98 GLN A O 1
ATOM 806 N N . TRP A 1 99 ? -19.660 7.248 14.571 1.00 73.44 99 TRP A N 1
ATOM 807 C CA . TRP A 1 99 ? -18.336 7.737 14.177 1.00 73.44 99 TRP A CA 1
ATOM 808 C C . TRP A 1 99 ? -17.306 6.614 14.073 1.00 73.44 99 TRP A C 1
ATOM 810 O O . TRP A 1 99 ? -16.574 6.560 13.085 1.00 73.44 99 TRP A O 1
ATOM 820 N N . THR A 1 100 ? -17.283 5.682 15.032 1.00 72.25 100 THR A N 1
ATOM 821 C CA . THR A 1 100 ? -16.424 4.491 14.970 1.00 72.25 100 THR A CA 1
ATOM 822 C C . THR A 1 100 ? -16.705 3.694 13.699 1.00 72.25 100 THR A C 1
ATOM 824 O O . THR A 1 100 ? -15.777 3.414 12.945 1.00 72.25 100 THR A O 1
ATOM 827 N N . ARG A 1 101 ? -17.980 3.434 13.385 1.00 74.00 101 ARG A N 1
ATOM 828 C CA . ARG A 1 101 ? -18.368 2.705 12.169 1.00 74.00 101 ARG A CA 1
ATOM 829 C C . ARG A 1 101 ? -17.959 3.431 10.883 1.00 74.00 101 ARG A C 1
ATOM 831 O O . ARG A 1 101 ? -17.512 2.803 9.928 1.00 74.00 101 ARG A O 1
ATOM 838 N N . GLN A 1 102 ? -18.091 4.757 10.835 1.00 70.00 102 GLN A N 1
ATOM 839 C CA . GLN A 1 102 ? -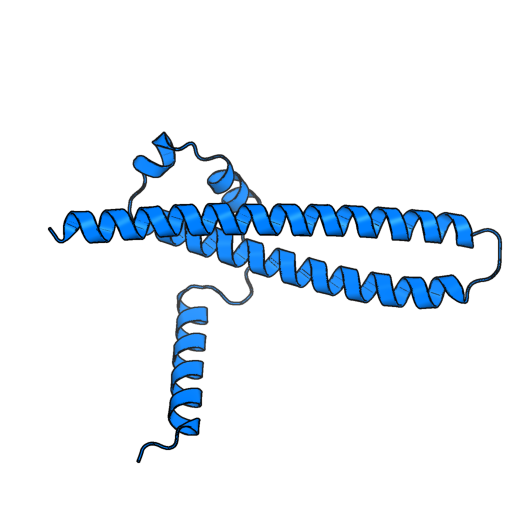17.622 5.546 9.690 1.00 70.00 102 GLN A CA 1
ATOM 840 C C . GLN A 1 102 ? -16.097 5.490 9.537 1.00 70.00 102 GLN A C 1
ATOM 842 O O . GLN A 1 102 ? -15.598 5.432 8.412 1.00 70.00 102 GLN A O 1
ATOM 847 N N . ALA A 1 103 ? -15.354 5.497 10.645 1.00 69.88 103 ALA A N 1
ATOM 848 C CA . ALA A 1 103 ? -13.903 5.362 10.626 1.00 69.88 103 ALA A CA 1
ATOM 849 C C . ALA A 1 103 ? -13.465 3.969 10.140 1.00 69.88 103 ALA A C 1
ATOM 851 O O . ALA A 1 103 ? -12.557 3.881 9.316 1.00 69.88 103 ALA A O 1
ATOM 852 N N . GLU A 1 104 ? -14.145 2.900 10.567 1.00 74.44 104 GLU A N 1
ATOM 853 C CA . GLU A 1 104 ? -13.902 1.530 10.089 1.00 74.44 104 GLU A CA 1
ATOM 854 C C . GLU A 1 104 ? -14.072 1.422 8.568 1.00 74.44 104 GLU A C 1
ATOM 856 O O . GLU A 1 104 ? -13.156 0.971 7.882 1.00 74.44 104 GLU A O 1
ATOM 861 N N . LEU A 1 105 ? -15.182 1.934 8.022 1.00 78.12 105 LEU A N 1
ATOM 862 C CA . LEU A 1 105 ? -15.436 1.932 6.574 1.00 78.12 105 LEU A CA 1
ATOM 863 C C . LEU A 1 105 ? -14.347 2.674 5.783 1.00 78.12 105 LEU A C 1
ATOM 865 O O . LEU A 1 105 ? -13.929 2.232 4.713 1.00 78.12 105 LEU A O 1
ATOM 869 N N . ARG A 1 106 ? -13.857 3.807 6.305 1.00 71.19 106 ARG A N 1
ATOM 870 C CA . ARG A 1 106 ? -12.761 4.558 5.668 1.00 71.19 106 ARG A CA 1
ATOM 871 C C . ARG A 1 106 ? -11.461 3.759 5.656 1.00 71.19 106 ARG A C 1
ATOM 873 O O . ARG A 1 106 ? -10.756 3.767 4.652 1.00 71.19 106 ARG A O 1
ATOM 880 N N . ILE A 1 107 ? -11.154 3.057 6.742 1.00 74.12 107 ILE A N 1
ATOM 881 C CA . ILE A 1 107 ? -9.963 2.206 6.847 1.00 74.12 107 ILE A CA 1
ATOM 882 C C . ILE A 1 107 ? -10.048 1.015 5.889 1.00 74.12 107 ILE A C 1
ATOM 884 O O . ILE A 1 107 ? -9.045 0.654 5.278 1.00 74.12 107 ILE A O 1
ATOM 888 N N . GLU A 1 108 ? -11.225 0.411 5.723 1.00 78.12 108 GLU A N 1
ATOM 889 C CA . GLU A 1 108 ? -11.437 -0.653 4.735 1.00 78.12 108 GLU A CA 1
ATOM 890 C C . GLU A 1 108 ? -11.204 -0.157 3.306 1.00 78.12 108 GLU A C 1
ATOM 892 O O . GLU A 1 108 ? -10.523 -0.823 2.523 1.00 78.12 108 GLU A O 1
ATOM 897 N N . LEU A 1 109 ? -11.697 1.041 2.983 1.00 73.69 109 LEU A N 1
ATOM 898 C CA . LEU A 1 109 ? -11.452 1.669 1.689 1.00 73.69 109 LEU A CA 1
ATOM 899 C C . LEU A 1 109 ? -9.959 1.955 1.466 1.00 73.69 109 LEU A C 1
ATOM 901 O O . LEU A 1 109 ? -9.447 1.677 0.383 1.00 73.69 109 LEU A O 1
ATOM 905 N N . ILE A 1 110 ? -9.244 2.443 2.485 1.00 72.81 110 ILE A N 1
ATOM 906 C CA . ILE A 1 110 ? -7.787 2.638 2.415 1.00 72.81 110 ILE A CA 1
ATOM 907 C C . ILE A 1 110 ? -7.083 1.302 2.161 1.00 72.81 110 ILE A C 1
ATOM 909 O O . ILE A 1 110 ? -6.283 1.217 1.236 1.00 72.81 110 ILE A O 1
ATOM 913 N N . ALA A 1 111 ? -7.431 0.240 2.893 1.00 75.31 111 ALA A N 1
ATOM 914 C CA . ALA A 1 111 ? -6.841 -1.085 2.702 1.00 75.31 111 ALA A CA 1
ATOM 915 C C . ALA A 1 111 ? -7.105 -1.655 1.294 1.00 75.31 111 ALA A C 1
ATOM 917 O O . ALA A 1 111 ? -6.229 -2.280 0.692 1.00 75.31 111 ALA A O 1
ATOM 918 N N . TYR A 1 112 ? -8.298 -1.418 0.742 1.00 81.50 112 TYR A N 1
ATOM 919 C CA . TYR A 1 112 ? -8.612 -1.768 -0.642 1.00 81.50 112 TYR A CA 1
ATOM 920 C C . TYR A 1 112 ? -7.723 -1.011 -1.638 1.00 81.50 112 TYR A C 1
ATOM 922 O O . TYR A 1 112 ? -7.170 -1.618 -2.559 1.00 81.50 112 TYR A O 1
ATOM 930 N N . LEU A 1 113 ? -7.546 0.300 -1.448 1.00 78.00 113 LEU A N 1
ATOM 931 C CA . LEU A 1 113 ? -6.671 1.116 -2.291 1.00 78.00 113 LEU A CA 1
ATOM 932 C C . LEU A 1 113 ? -5.210 0.668 -2.190 1.00 78.00 113 LEU A C 1
ATOM 934 O O . LEU A 1 113 ? -4.564 0.518 -3.225 1.00 78.00 113 LEU A O 1
ATOM 938 N N . THR A 1 114 ? -4.718 0.364 -0.987 1.00 82.88 114 THR A N 1
ATOM 939 C CA . THR A 1 114 ? -3.386 -0.213 -0.760 1.00 82.88 114 THR A CA 1
ATOM 940 C C . THR A 1 114 ? -3.161 -1.442 -1.632 1.00 82.88 114 THR A C 1
ATOM 942 O O . THR A 1 114 ? -2.194 -1.493 -2.387 1.00 82.88 114 THR A O 1
ATOM 945 N N . ARG A 1 115 ? -4.104 -2.390 -1.624 1.00 85.69 115 ARG A N 1
ATOM 946 C CA . ARG A 1 115 ? -3.995 -3.611 -2.431 1.00 85.69 115 ARG A CA 1
ATOM 947 C C . ARG A 1 115 ? -3.972 -3.330 -3.93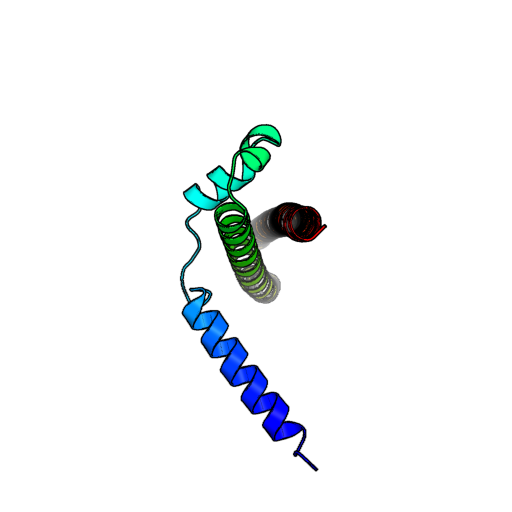4 1.00 85.69 115 ARG A C 1
ATOM 949 O O . ARG A 1 115 ? -3.288 -4.019 -4.686 1.00 85.69 115 ARG A O 1
ATOM 956 N N . ARG A 1 116 ? -4.704 -2.316 -4.404 1.00 85.38 116 ARG A N 1
ATOM 957 C CA . ARG A 1 116 ? -4.639 -1.905 -5.817 1.00 85.38 116 ARG A CA 1
ATOM 958 C C . ARG A 1 116 ? -3.268 -1.344 -6.181 1.00 85.38 116 ARG A C 1
ATOM 960 O O . ARG A 1 116 ? -2.766 -1.661 -7.255 1.00 85.38 116 ARG A O 1
ATOM 967 N N . ILE A 1 117 ? -2.673 -0.546 -5.299 1.00 83.31 117 ILE A N 1
ATOM 968 C CA . ILE A 1 117 ? -1.331 0.017 -5.487 1.00 83.31 117 ILE A CA 1
ATOM 969 C C . ILE A 1 117 ? -0.290 -1.106 -5.578 1.00 83.31 117 ILE A C 1
ATOM 971 O O . ILE A 1 117 ? 0.534 -1.094 -6.491 1.00 83.31 117 ILE A O 1
ATOM 975 N N . GLU A 1 118 ? -0.393 -2.128 -4.725 1.00 86.94 118 GLU A N 1
ATOM 976 C CA . GLU A 1 118 ? 0.459 -3.325 -4.798 1.00 86.94 118 GLU A CA 1
ATOM 977 C C . GLU A 1 118 ? 0.337 -4.043 -6.146 1.00 86.94 118 GLU A C 1
ATOM 979 O O . GLU A 1 118 ? 1.348 -4.374 -6.761 1.00 86.94 118 GLU A O 1
ATOM 984 N N . LEU A 1 119 ? -0.888 -4.261 -6.637 1.00 88.19 119 LEU A N 1
ATOM 985 C CA . LEU A 1 119 ? -1.121 -4.935 -7.920 1.00 88.19 119 LEU A CA 1
ATOM 986 C C . LEU A 1 119 ? -0.533 -4.156 -9.105 1.00 88.19 119 LEU A C 1
ATOM 988 O O . LEU A 1 119 ? 0.022 -4.757 -10.030 1.00 88.19 119 LEU A O 1
ATOM 992 N N . ILE A 1 120 ? -0.622 -2.824 -9.078 1.00 86.50 120 ILE A N 1
ATOM 993 C CA . ILE A 1 120 ? 0.011 -1.965 -10.088 1.00 86.50 120 ILE A CA 1
ATOM 994 C C . ILE A 1 120 ? 1.536 -2.104 -10.002 1.00 86.50 120 ILE A C 1
ATOM 996 O O . ILE A 1 120 ? 2.173 -2.379 -11.018 1.00 86.50 120 ILE A O 1
ATOM 1000 N N . GLY A 1 121 ? 2.119 -2.011 -8.802 1.00 86.44 121 GLY A N 1
ATOM 1001 C CA . GLY A 1 121 ? 3.56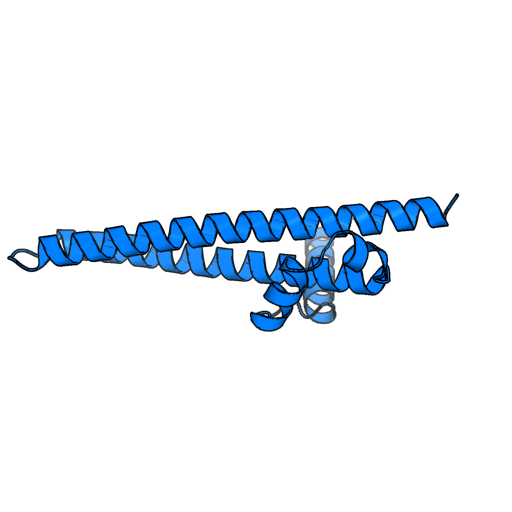0 -2.190 -8.595 1.00 86.44 121 GLY A CA 1
ATOM 1002 C C . GLY A 1 121 ? 4.069 -3.559 -9.065 1.00 86.44 121 GLY A C 1
ATOM 1003 O O . GLY A 1 121 ? 5.080 -3.646 -9.763 1.00 86.44 121 GLY A O 1
ATOM 1004 N N . GLN A 1 122 ? 3.327 -4.634 -8.783 1.00 86.88 122 GLN A N 1
ATOM 1005 C CA . GLN A 1 122 ? 3.629 -5.986 -9.270 1.00 86.88 122 GLN A CA 1
ATOM 1006 C C . GLN A 1 122 ? 3.575 -6.083 -10.798 1.00 86.88 122 GLN A C 1
ATOM 1008 O O . GLN A 1 122 ? 4.425 -6.739 -11.404 1.00 86.88 122 GLN A O 1
ATOM 1013 N N . SER A 1 123 ? 2.610 -5.409 -11.427 1.00 87.50 123 SER A N 1
ATOM 1014 C CA . SER A 1 123 ? 2.476 -5.369 -12.886 1.00 87.50 123 SER A CA 1
ATOM 1015 C C . SER A 1 123 ? 3.657 -4.643 -13.537 1.00 87.50 123 SER A C 1
ATOM 1017 O O . SER A 1 123 ? 4.221 -5.140 -14.514 1.00 87.50 123 SER A O 1
ATOM 1019 N N . ILE A 1 124 ? 4.090 -3.515 -12.962 1.00 87.38 124 ILE A N 1
ATOM 1020 C CA . ILE A 1 124 ? 5.283 -2.780 -13.408 1.00 87.38 124 ILE A CA 1
ATOM 1021 C C . ILE A 1 124 ? 6.540 -3.645 -13.234 1.00 87.38 124 ILE A C 1
ATOM 1023 O O . ILE A 1 124 ? 7.323 -3.793 -14.171 1.00 87.38 124 ILE A O 1
ATOM 1027 N N . SER A 1 125 ? 6.700 -4.312 -12.088 1.00 82.94 125 SER A N 1
ATOM 1028 C CA . SER A 1 125 ? 7.802 -5.258 -11.857 1.00 82.94 125 SER A CA 1
ATOM 1029 C C . SER A 1 125 ? 7.802 -6.428 -12.858 1.00 82.94 125 SER A C 1
ATOM 1031 O O . SER A 1 125 ? 8.857 -6.882 -13.309 1.00 82.94 125 SER A O 1
ATOM 1033 N N . GLY A 1 126 ? 6.623 -6.925 -13.246 1.00 84.62 126 GLY A N 1
ATOM 1034 C CA . GLY A 1 126 ? 6.473 -7.921 -14.311 1.00 84.62 126 GLY A CA 1
ATOM 1035 C C . GLY A 1 126 ? 6.962 -7.411 -15.669 1.00 84.62 126 GLY A C 1
ATOM 1036 O O . GLY A 1 126 ? 7.691 -8.120 -16.361 1.00 84.62 126 GLY A O 1
ATOM 1037 N N . LEU A 1 127 ? 6.633 -6.162 -16.016 1.00 85.50 127 LEU A N 1
ATOM 1038 C CA . LEU A 1 127 ? 7.097 -5.517 -17.247 1.00 85.50 127 LEU A CA 1
ATOM 1039 C C . LEU A 1 127 ? 8.625 -5.367 -17.281 1.00 85.50 127 LEU A C 1
ATOM 1041 O O . LEU A 1 127 ? 9.239 -5.651 -18.308 1.00 85.50 127 LEU A O 1
ATOM 1045 N N . VAL A 1 128 ? 9.247 -4.971 -16.165 1.00 85.38 128 VAL A N 1
ATOM 1046 C CA . VAL A 1 128 ? 10.716 -4.885 -16.051 1.00 85.38 128 VAL A CA 1
ATOM 1047 C C . VAL A 1 128 ? 11.363 -6.247 -16.307 1.00 85.38 128 VAL A C 1
ATOM 1049 O O . VAL A 1 128 ? 12.301 -6.346 -17.098 1.00 85.38 128 VAL A O 1
ATOM 1052 N N . ARG A 1 129 ? 10.837 -7.310 -15.683 1.00 82.44 129 ARG A N 1
ATOM 1053 C CA . ARG A 1 129 ? 11.346 -8.679 -15.865 1.00 82.44 129 ARG A CA 1
ATOM 1054 C C . ARG A 1 129 ? 11.226 -9.158 -17.310 1.00 82.44 129 ARG A C 1
ATOM 1056 O O . ARG A 1 129 ? 12.170 -9.753 -17.819 1.00 82.44 129 ARG A O 1
ATOM 1063 N N . ALA A 1 130 ? 10.105 -8.873 -17.975 1.00 84.75 130 ALA A N 1
ATOM 1064 C CA . ALA A 1 130 ? 9.917 -9.218 -19.383 1.00 84.75 130 ALA A CA 1
ATOM 1065 C C . ALA A 1 130 ? 10.990 -8.564 -20.270 1.00 84.75 130 ALA A C 1
ATOM 1067 O O . ALA A 1 130 ? 11.667 -9.262 -21.019 1.00 84.75 130 ALA A O 1
ATOM 1068 N N . ARG A 1 131 ? 11.237 -7.258 -20.097 1.00 82.56 131 ARG A N 1
ATOM 1069 C CA . ARG A 1 131 ? 12.268 -6.531 -20.861 1.00 82.56 131 ARG A CA 1
ATOM 1070 C C . ARG A 1 131 ? 13.678 -7.044 -20.619 1.00 82.56 131 ARG A C 1
ATOM 1072 O O . ARG A 1 131 ? 14.477 -7.125 -21.544 1.00 82.56 131 ARG A O 1
ATOM 1079 N N . TYR A 1 132 ? 13.995 -7.364 -19.368 1.00 77.38 132 TYR A N 1
ATOM 1080 C CA . TYR A 1 132 ? 15.303 -7.906 -19.021 1.00 77.38 132 TYR A CA 1
ATOM 1081 C C . TYR A 1 132 ? 15.574 -9.246 -19.718 1.00 77.38 132 TYR A C 1
ATOM 1083 O O . TYR A 1 132 ? 16.697 -9.507 -20.142 1.00 77.38 132 TYR A O 1
ATOM 1091 N N . ASN A 1 133 ? 14.540 -10.079 -19.861 1.00 77.94 133 ASN A N 1
ATOM 1092 C CA . ASN A 1 133 ? 14.639 -11.357 -20.558 1.00 77.94 133 ASN A CA 1
ATOM 1093 C C . ASN A 1 133 ? 14.691 -11.185 -22.085 1.00 77.94 133 ASN A C 1
ATOM 1095 O O . ASN A 1 133 ? 15.424 -11.913 -22.742 1.00 77.94 133 ASN A O 1
ATOM 1099 N N . GLU A 1 134 ? 13.963 -10.214 -22.644 1.00 76.25 134 GLU A N 1
ATOM 1100 C CA . GLU A 1 134 ? 14.006 -9.889 -24.078 1.00 76.25 134 GLU A CA 1
ATOM 1101 C C . GLU A 1 134 ? 15.379 -9.362 -24.518 1.00 76.25 134 GLU A C 1
ATOM 1103 O O . GLU A 1 134 ? 15.838 -9.717 -25.593 1.00 76.25 134 GLU A O 1
ATOM 1108 N N . GLY A 1 135 ? 16.069 -8.574 -23.687 1.00 60.22 135 GLY A N 1
ATOM 1109 C CA . GLY A 1 135 ? 17.413 -8.066 -24.001 1.00 60.22 135 GLY A CA 1
ATOM 1110 C C . GLY A 1 135 ? 18.557 -9.079 -23.834 1.00 60.22 135 GLY A C 1
ATOM 1111 O O . GLY A 1 135 ? 19.712 -8.719 -24.051 1.00 60.22 135 GLY A O 1
ATOM 1112 N N . ARG A 1 136 ? 18.263 -10.308 -23.390 1.00 55.12 136 ARG A N 1
ATOM 1113 C CA . ARG A 1 136 ? 19.244 -11.392 -23.185 1.00 55.12 136 ARG A CA 1
ATOM 1114 C C . ARG A 1 136 ? 19.196 -12.486 -24.258 1.00 55.12 136 ARG A C 1
ATOM 1116 O O . ARG A 1 136 ? 20.107 -13.312 -24.273 1.00 55.12 136 ARG A O 1
ATOM 1123 N N . ASN A 1 137 ? 18.160 -12.499 -25.095 1.00 46.12 137 ASN A N 1
ATOM 1124 C CA . ASN A 1 137 ? 18.025 -13.382 -26.259 1.00 46.12 137 ASN A CA 1
ATOM 1125 C C . ASN A 1 137 ? 18.475 -12.660 -27.531 1.00 46.12 137 ASN A C 1
ATOM 1127 O O . ASN A 1 137 ? 18.872 -13.375 -28.475 1.00 46.12 137 ASN A O 1
#

Organism: NCBI:txid412755

Radius of gyration: 21.05 Å; Cα contacts (8 Å, |Δi|>4): 71; chains: 1; bounding box: 56×40×56 Å

pLDDT: mean 73.31, std 12.51, range [42.72, 88.88]

Nearest PDB structures (foldseek):
  8d9p-assembly1_A  TM=5.646E-01  e=1.540E+00  synthetic construct
  6jfl-assembly1_A  TM=6.613E-01  e=2.552E+00  Homo sapiens
  8cws-assembly1_A  TM=7.243E-01  e=7.845E+00  synthetic construct
  6jfm-assembly2_B  TM=4.093E-01  e=4.475E+00  Homo sapiens

Secondary structure (DSSP, 8-state):
---HHHHHHHHHHHHHHHHHHTT-SSPPPPHHHHHHHHT--HHHHHHS-HHHHHHHHHHHHHHHHHHHHHHHHHHHHHHHHHHHHTT--STTHHHHHHHHHHHHHHHHHHHHHHHHHHHHHHHHHHHHHHHHHHTT-

Sequence (137 aa):
MSNLNQEVIEYKKQLDQWITALGLLQHQPSNIEVETIIKLTREKLRERSSTQLSEDAIMLAQYALFLQQKTNECKTFLKWSGQIVNRLLGDDRPKLNQWTRQAELRIELIAYLTRRIELIGQSISGLVRARYNEGRN

Foldseek 3Di:
DPDVVVVVVVVVVVVVVVCVVLVLPDDQQPPVLLVVLVPDDPVNLVVDDLVVLLNNLSSLLSNLVVLVVVLVVLVVVLVVVVVVLVVDDDDCSVVSVVVSVVSNVVSVVSNVVSVVSNVSSVVSVVVSVVVVVVVVD

Solvent-accessible surface area (backbone atoms only — not comparable to full-atom values): 7636 Å² total; per-residue (Å²): 132,83,56,66,68,58,54,52,50,51,49,50,52,52,49,54,49,48,34,56,76,69,56,70,66,88,67,79,62,58,67,69,60,53,52,54,60,72,68,54,49,74,68,58,60,63,75,48,51,63,65,56,41,49,53,52,21,51,51,29,45,52,39,24,51,52,50,50,53,52,42,51,54,50,52,54,49,50,56,54,49,52,60,53,50,73,70,56,84,65,87,62,44,67,58,52,52,51,52,52,52,54,50,50,55,53,43,52,52,50,53,53,51,29,53,52,38,38,53,51,20,52,50,40,48,50,52,41,52,52,52,59,54,62,77,72,110

Mean predicted aligned error: 11.25 Å